Protein AF-L8LLX3-F1 (afdb_monomer)

Radius of gyration: 16.91 Å; Cα contacts (8 Å, |Δi|>4): 115; chains: 1; bounding box: 43×43×54 Å

Mean predicted aligned error: 13.04 Å

Sequence (110 aa):
MVKARKNNLIVVELTEKLWIYTEITLENHAALRSGFAGYPANPRWNVTKYLAWKQGYQWREELSQGKLVVSQSNSQLIGATEIKVTSTAKFTFPQWRKKATVTQEILLSS

Nearest PDB structures (foldseek):
  8t1x-assembly1_X  TM=2.841E-01  e=7.065E+00  Escherichia phage T4
  6zkl-assembly1_J  TM=3.036E-01  e=6.233E+00  Ovis aries

Foldseek 3Di:
DPPPDPQPFDWADLDPLAIETDPQDPVLNVLLSCLLVPHDHDPPDDPSNSVSSVNSVVLNVCVVVQQWDQDPVRNYIHGNVVPPDDDDDPDDDPPPDDDPDPDDDDDDDD

Structure (mmCIF, N/CA/C/O backbone):
data_AF-L8LLX3-F1
#
_entry.id   AF-L8LLX3-F1
#
loop_
_atom_site.group_PDB
_atom_site.id
_atom_site.type_symbol
_atom_site.label_atom_id
_atom_site.label_alt_id
_atom_site.label_comp_id
_atom_site.label_asym_id
_atom_site.label_entity_id
_atom_site.label_seq_id
_atom_site.pdbx_PDB_ins_code
_atom_site.Cartn_x
_atom_site.Cartn_y
_atom_site.Cartn_z
_atom_site.occupancy
_atom_site.B_iso_or_equiv
_atom_site.auth_seq_id
_atom_site.auth_comp_id
_atom_site.auth_asym_id
_atom_site.auth_atom_id
_atom_site.pdbx_PDB_model_num
ATOM 1 N N . MET A 1 1 ? 26.434 18.455 14.111 1.00 36.50 1 MET A N 1
ATOM 2 C CA . MET A 1 1 ? 25.318 19.066 13.353 1.00 36.50 1 MET A CA 1
ATOM 3 C C . MET A 1 1 ? 24.640 17.978 12.530 1.00 36.50 1 MET A C 1
ATOM 5 O O . MET A 1 1 ? 25.182 17.572 11.510 1.00 36.50 1 MET A O 1
ATOM 9 N N . VAL A 1 2 ? 23.510 17.435 12.991 1.00 39.44 2 VAL A N 1
ATOM 10 C CA . VAL A 1 2 ? 22.724 16.472 12.203 1.00 39.44 2 VAL A CA 1
ATOM 11 C C . VAL A 1 2 ? 21.848 17.283 11.253 1.00 39.44 2 VAL A C 1
ATOM 13 O O . VAL A 1 2 ? 20.958 18.011 11.684 1.00 39.44 2 VAL A O 1
ATOM 16 N N . LYS A 1 3 ? 22.158 17.228 9.956 1.00 36.03 3 LYS A N 1
ATOM 17 C CA . LYS A 1 3 ? 21.397 17.896 8.897 1.00 36.03 3 LYS A CA 1
ATOM 18 C C . LYS A 1 3 ? 20.066 17.156 8.752 1.00 36.03 3 LYS A C 1
ATOM 20 O O . LYS A 1 3 ? 20.038 16.069 8.181 1.00 36.03 3 LYS A O 1
ATOM 25 N N . ALA A 1 4 ? 18.988 17.710 9.307 1.00 40.81 4 ALA A N 1
ATOM 26 C CA . ALA A 1 4 ? 17.642 17.188 9.099 1.00 40.81 4 ALA A CA 1
ATOM 27 C C . ALA A 1 4 ? 17.380 17.122 7.586 1.00 40.81 4 ALA A C 1
ATOM 29 O O . ALA A 1 4 ? 17.417 18.145 6.896 1.00 40.81 4 ALA A O 1
ATOM 30 N N . ARG A 1 5 ? 17.200 15.911 7.043 1.00 45.47 5 ARG A N 1
ATOM 31 C CA . ARG A 1 5 ? 16.751 15.754 5.660 1.00 45.47 5 ARG A CA 1
ATOM 32 C C . ARG A 1 5 ? 15.359 16.372 5.595 1.00 45.47 5 ARG A C 1
ATOM 34 O O . ARG A 1 5 ? 14.518 16.111 6.450 1.00 45.47 5 ARG A O 1
ATOM 41 N N . LYS A 1 6 ? 15.147 17.263 4.628 1.00 43.50 6 LYS A N 1
ATOM 42 C CA . LYS A 1 6 ? 13.824 17.809 4.327 1.00 43.50 6 LYS A CA 1
ATOM 43 C C . LYS A 1 6 ? 12.998 16.623 3.834 1.00 43.50 6 LYS A C 1
ATOM 45 O O . LYS A 1 6 ? 13.139 16.211 2.687 1.00 43.50 6 LYS A O 1
ATOM 50 N N . ASN A 1 7 ? 12.246 16.005 4.735 1.00 56.19 7 ASN A N 1
ATOM 51 C CA . ASN A 1 7 ? 11.391 14.877 4.408 1.00 56.19 7 ASN A CA 1
ATOM 52 C C . ASN A 1 7 ? 10.251 15.421 3.537 1.00 56.19 7 ASN A C 1
ATOM 54 O O . ASN A 1 7 ? 9.277 15.963 4.057 1.00 56.19 7 ASN A O 1
ATOM 58 N N . ASN A 1 8 ? 10.395 15.332 2.210 1.00 63.34 8 ASN A N 1
ATOM 59 C CA . ASN A 1 8 ? 9.337 15.636 1.241 1.00 63.34 8 ASN A CA 1
ATOM 60 C C . ASN A 1 8 ? 8.300 14.506 1.265 1.00 63.34 8 ASN A C 1
ATOM 62 O O . ASN A 1 8 ? 8.113 13.777 0.294 1.00 63.34 8 ASN A O 1
ATOM 66 N N . LEU A 1 9 ? 7.668 14.331 2.419 1.00 70.12 9 LEU A N 1
ATOM 67 C CA . LEU A 1 9 ? 6.602 13.371 2.603 1.00 70.12 9 LEU A CA 1
ATOM 68 C C . LEU A 1 9 ? 5.359 13.907 1.904 1.00 70.12 9 LEU A C 1
ATOM 70 O O . LEU A 1 9 ? 4.829 14.958 2.263 1.00 70.12 9 LEU A O 1
ATOM 74 N N . ILE A 1 10 ? 4.909 13.178 0.893 1.00 77.00 10 ILE A N 1
ATOM 75 C CA . ILE A 1 10 ? 3.686 13.465 0.158 1.00 77.00 10 ILE A CA 1
ATOM 76 C C . ILE A 1 10 ? 2.544 12.733 0.861 1.00 77.00 10 ILE A C 1
ATOM 78 O O . ILE A 1 10 ? 2.673 11.556 1.211 1.00 77.00 10 ILE A O 1
ATOM 82 N N . VAL A 1 11 ? 1.431 13.436 1.076 1.00 79.56 11 VAL A N 1
ATOM 83 C CA . VAL A 1 11 ? 0.203 12.841 1.610 1.00 79.56 11 VAL A CA 1
ATOM 84 C C . VAL A 1 11 ? -0.505 12.079 0.496 1.00 79.56 11 VAL A C 1
ATOM 86 O O . VAL A 1 11 ? -0.782 12.645 -0.561 1.00 79.56 11 VAL A O 1
ATOM 89 N N . VAL A 1 12 ? -0.817 10.808 0.738 1.00 82.56 12 VAL A N 1
ATOM 90 C CA . VAL A 1 12 ? -1.565 9.957 -0.194 1.00 82.56 12 VAL A CA 1
ATOM 91 C C . VAL A 1 12 ? -2.768 9.379 0.507 1.00 82.56 12 VAL A C 1
ATOM 93 O O . VAL A 1 12 ? -2.638 8.709 1.527 1.00 82.56 12 VAL A O 1
ATOM 96 N N . GLU A 1 13 ? -3.935 9.599 -0.076 1.00 85.12 13 GLU A N 1
ATOM 97 C CA . GLU A 1 13 ? -5.158 8.922 0.322 1.00 85.12 13 GLU A CA 1
ATOM 98 C C . GLU A 1 13 ? -5.145 7.495 -0.246 1.00 85.12 13 GLU A C 1
ATOM 100 O O . GLU A 1 13 ? -5.186 7.299 -1.463 1.00 85.12 13 GLU A O 1
ATOM 105 N N . LEU A 1 14 ? -5.034 6.486 0.622 1.00 82.12 14 LEU A N 1
ATOM 106 C CA . LEU A 1 14 ? -5.095 5.073 0.234 1.00 82.12 14 LEU A CA 1
ATOM 107 C C . LEU A 1 14 ? -6.542 4.600 0.045 1.00 82.12 14 LEU A C 1
ATOM 109 O O . LEU A 1 14 ? -6.816 3.807 -0.854 1.00 82.12 14 LEU A O 1
ATOM 113 N N . THR A 1 15 ? -7.448 5.084 0.898 1.00 76.62 15 THR A N 1
ATOM 114 C CA . THR A 1 15 ? -8.905 4.853 0.869 1.00 76.62 15 THR A CA 1
ATOM 115 C C . THR A 1 15 ? -9.607 6.071 1.473 1.00 76.62 15 THR A C 1
ATOM 117 O O . THR A 1 15 ? -8.936 6.856 2.136 1.00 76.62 15 THR A O 1
ATOM 120 N N . GLU A 1 16 ? -10.937 6.170 1.346 1.00 70.50 16 GLU A N 1
ATOM 121 C CA . GLU A 1 16 ? -11.779 7.311 1.788 1.00 70.50 16 GLU A CA 1
ATOM 122 C C . GLU A 1 16 ? -11.560 7.800 3.237 1.00 70.50 16 GLU A C 1
ATOM 124 O O . GLU A 1 16 ? -12.058 8.850 3.634 1.00 70.50 16 GLU A O 1
ATOM 129 N N . LYS A 1 17 ? -10.866 7.021 4.075 1.00 76.25 17 LYS A N 1
ATOM 130 C CA . LYS A 1 17 ? -10.598 7.336 5.485 1.00 76.25 17 LYS A CA 1
ATOM 131 C C . LYS A 1 17 ? -9.173 6.994 5.917 1.00 76.25 17 LYS A C 1
ATOM 133 O O . LYS A 1 17 ? -8.938 6.764 7.099 1.00 76.25 17 LYS A O 1
ATOM 138 N N . LEU A 1 18 ? -8.232 6.881 4.980 1.00 80.00 18 LEU A N 1
ATOM 139 C CA . LEU A 1 18 ? -6.868 6.460 5.288 1.00 80.00 18 LEU A CA 1
ATOM 140 C C . LEU A 1 18 ? -5.855 7.227 4.458 1.00 80.00 18 LEU A C 1
ATOM 142 O O . LEU A 1 18 ? -5.836 7.128 3.231 1.00 80.00 18 LEU A O 1
ATOM 146 N N . TRP A 1 19 ? -4.960 7.903 5.161 1.00 83.31 19 TRP A N 1
ATOM 147 C CA . TRP A 1 19 ? -3.932 8.752 4.591 1.00 83.31 19 TRP A CA 1
ATOM 148 C C . TRP A 1 19 ? -2.570 8.264 5.059 1.00 83.31 19 TRP A C 1
ATOM 150 O O . TRP A 1 19 ? -2.409 7.789 6.184 1.00 83.31 19 TRP A O 1
ATOM 160 N N . ILE A 1 20 ? -1.571 8.390 4.201 1.00 83.44 20 ILE A N 1
ATOM 161 C CA . ILE A 1 20 ? -0.189 8.070 4.538 1.00 83.44 20 ILE A CA 1
ATOM 162 C C . ILE A 1 20 ? 0.730 9.201 4.118 1.00 83.44 20 ILE A C 1
ATOM 164 O O . ILE A 1 20 ? 0.483 9.886 3.127 1.00 83.44 20 ILE A O 1
ATOM 168 N N . TYR A 1 21 ? 1.823 9.339 4.851 1.00 82.50 21 TYR A N 1
ATOM 169 C CA . TYR A 1 21 ? 2.973 10.114 4.428 1.00 82.50 21 TYR A CA 1
ATOM 170 C C . TYR A 1 21 ? 3.962 9.173 3.757 1.00 82.50 21 TYR A C 1
ATOM 172 O O . TYR A 1 21 ? 4.389 8.184 4.351 1.00 82.50 21 TYR A O 1
ATOM 180 N N . THR A 1 22 ? 4.316 9.456 2.511 1.00 83.88 22 THR A N 1
ATOM 181 C CA . THR A 1 22 ? 5.253 8.621 1.763 1.00 83.88 22 THR A CA 1
ATOM 182 C C . THR A 1 22 ? 6.166 9.462 0.888 1.00 83.88 22 THR A C 1
ATOM 184 O O . THR A 1 22 ? 5.797 10.533 0.416 1.00 83.88 22 THR A O 1
ATOM 187 N N . GLU A 1 23 ? 7.371 8.957 0.657 1.00 86.94 23 GLU A N 1
ATOM 188 C CA . GLU A 1 23 ? 8.317 9.516 -0.313 1.00 86.94 23 GLU A CA 1
ATOM 189 C C . GLU A 1 23 ? 8.012 9.042 -1.747 1.00 86.94 23 GLU A C 1
ATOM 191 O O . GLU A 1 23 ? 8.659 9.468 -2.702 1.00 86.94 23 GLU A O 1
ATOM 196 N N . ILE A 1 24 ? 7.017 8.160 -1.920 1.00 87.31 24 ILE A N 1
ATOM 197 C CA . ILE A 1 24 ? 6.584 7.687 -3.235 1.00 87.31 24 ILE A CA 1
ATOM 198 C C . ILE A 1 24 ? 5.999 8.861 -4.026 1.00 87.31 24 ILE A C 1
ATOM 200 O O . ILE A 1 24 ? 5.061 9.536 -3.596 1.00 87.31 24 ILE A O 1
ATOM 204 N N . THR A 1 25 ? 6.537 9.065 -5.225 1.00 89.31 25 THR A N 1
ATOM 205 C CA . THR A 1 25 ? 6.122 10.124 -6.148 1.00 89.31 25 THR A CA 1
ATOM 206 C C . THR A 1 25 ? 4.674 9.948 -6.622 1.00 89.31 25 THR A C 1
ATOM 208 O O . THR A 1 25 ? 4.177 8.827 -6.760 1.00 89.31 25 THR A O 1
ATOM 211 N N . LEU A 1 26 ? 4.002 11.068 -6.919 1.00 88.88 26 LEU A N 1
ATOM 212 C CA . LEU A 1 26 ? 2.582 11.128 -7.314 1.00 88.88 26 LEU A CA 1
ATOM 213 C C . LEU A 1 26 ? 2.222 10.189 -8.474 1.00 88.88 26 LEU A C 1
ATOM 215 O O . LEU A 1 26 ? 1.205 9.499 -8.450 1.00 88.88 26 LEU A O 1
ATOM 219 N N . GLU A 1 27 ? 3.104 10.097 -9.463 1.00 91.38 27 GLU A N 1
ATOM 220 C CA . GLU A 1 27 ? 2.997 9.193 -10.613 1.00 91.38 27 GLU A CA 1
ATOM 221 C C . GLU A 1 27 ? 2.820 7.712 -10.226 1.00 91.38 27 GLU A C 1
ATOM 223 O O . GLU A 1 27 ? 2.250 6.930 -10.992 1.00 91.38 27 GLU A O 1
ATOM 228 N N . ASN A 1 28 ? 3.283 7.307 -9.042 1.00 93.62 28 ASN A N 1
ATOM 229 C CA . ASN A 1 28 ? 3.266 5.926 -8.568 1.00 93.62 28 ASN A CA 1
ATOM 230 C C . ASN A 1 28 ? 2.148 5.654 -7.549 1.00 93.62 28 ASN A C 1
ATOM 232 O O . ASN A 1 28 ? 1.921 4.500 -7.185 1.00 93.62 28 ASN A O 1
ATOM 236 N N . HIS A 1 29 ? 1.371 6.671 -7.155 1.00 93.06 29 HIS A N 1
ATOM 237 C CA . HIS A 1 29 ? 0.271 6.519 -6.192 1.00 93.06 29 HIS A CA 1
ATOM 238 C C . HIS A 1 29 ? -0.839 5.597 -6.693 1.00 93.06 29 HIS A C 1
ATOM 240 O O . HIS A 1 29 ? -1.456 4.893 -5.903 1.00 93.06 29 HIS A O 1
ATOM 246 N N . ALA A 1 30 ? -1.096 5.550 -8.002 1.00 92.31 30 ALA A N 1
ATOM 247 C CA . ALA A 1 30 ? -2.065 4.606 -8.565 1.00 92.31 30 ALA A CA 1
ATOM 248 C C . ALA A 1 30 ? -1.639 3.141 -8.343 1.00 92.31 30 ALA A C 1
ATOM 250 O O . ALA A 1 30 ? -2.463 2.297 -7.983 1.00 92.31 30 ALA A O 1
ATOM 251 N N . ALA A 1 31 ? -0.347 2.843 -8.502 1.00 95.31 31 ALA A N 1
ATOM 252 C CA . ALA A 1 31 ? 0.196 1.513 -8.241 1.00 95.31 31 ALA A CA 1
ATOM 253 C C . ALA A 1 31 ? 0.175 1.192 -6.735 1.00 95.31 31 ALA A C 1
ATOM 255 O O . ALA A 1 31 ? -0.261 0.119 -6.332 1.00 95.31 31 ALA A O 1
ATOM 256 N N . LEU A 1 32 ? 0.527 2.169 -5.895 1.00 94.56 32 LEU A N 1
ATOM 257 C CA . LEU A 1 32 ? 0.453 2.059 -4.437 1.00 94.56 32 LEU A CA 1
ATOM 258 C C . LEU A 1 32 ? -0.963 1.726 -3.942 1.00 94.56 32 LEU A C 1
ATOM 260 O O . LEU A 1 32 ? -1.165 0.747 -3.223 1.00 94.56 32 LEU A O 1
ATOM 264 N N . ARG A 1 33 ? -1.956 2.510 -4.382 1.00 93.50 33 ARG A N 1
ATOM 265 C CA . ARG A 1 33 ? -3.374 2.322 -4.040 1.00 93.50 33 ARG A CA 1
ATOM 266 C C . ARG A 1 33 ? -3.899 0.972 -4.497 1.00 93.50 33 ARG A C 1
ATOM 268 O O . ARG A 1 33 ? -4.614 0.307 -3.755 1.00 93.50 33 ARG A O 1
ATOM 275 N N . SER A 1 34 ? -3.537 0.548 -5.705 1.00 93.56 34 SER A N 1
ATOM 276 C CA . SER A 1 34 ? -3.999 -0.738 -6.229 1.00 93.56 34 SER A CA 1
ATOM 277 C C . SER A 1 34 ? -3.406 -1.927 -5.473 1.00 93.56 34 SER A C 1
ATOM 279 O O . SER A 1 34 ? -4.131 -2.882 -5.196 1.00 93.56 34 SER A O 1
ATOM 281 N N . GLY A 1 35 ? -2.140 -1.839 -5.055 1.00 94.12 35 GLY A N 1
ATOM 282 C CA . GLY A 1 35 ? -1.529 -2.818 -4.156 1.00 94.12 35 GLY A CA 1
ATOM 283 C C . GLY A 1 35 ? -2.242 -2.884 -2.810 1.00 94.12 35 GLY A C 1
ATOM 284 O O . GLY A 1 35 ? -2.629 -3.965 -2.366 1.00 94.12 35 GLY A O 1
ATOM 285 N N . PHE A 1 36 ? -2.510 -1.724 -2.205 1.00 92.81 36 PHE A N 1
ATOM 286 C CA . PHE A 1 36 ? -3.230 -1.636 -0.933 1.00 92.81 36 PHE A CA 1
ATOM 287 C C . PHE A 1 36 ? -4.677 -2.148 -1.012 1.00 92.81 36 PHE A C 1
ATOM 289 O O . PHE A 1 36 ? -5.168 -2.778 -0.078 1.00 92.81 36 PHE A O 1
ATOM 296 N N . ALA A 1 37 ? -5.356 -1.949 -2.143 1.00 90.88 37 ALA A N 1
ATOM 297 C CA . ALA A 1 37 ? -6.688 -2.500 -2.388 1.00 90.88 37 ALA A CA 1
ATOM 298 C C . ALA A 1 37 ? -6.678 -4.021 -2.651 1.00 90.88 37 ALA A C 1
ATOM 300 O O . ALA A 1 37 ? -7.716 -4.671 -2.533 1.00 90.88 37 ALA A O 1
ATOM 301 N N . GLY A 1 38 ? -5.515 -4.611 -2.954 1.00 91.88 38 GLY A N 1
ATOM 302 C CA . GLY A 1 38 ? -5.362 -6.040 -3.231 1.00 91.88 38 GLY A CA 1
ATOM 303 C C . GLY A 1 38 ? -5.590 -6.433 -4.693 1.00 91.88 38 GLY A C 1
ATOM 304 O O . GLY A 1 38 ? -5.866 -7.601 -4.963 1.00 91.88 38 GLY A O 1
ATOM 305 N N . TYR A 1 39 ? -5.484 -5.491 -5.635 1.00 94.12 39 TYR A N 1
AT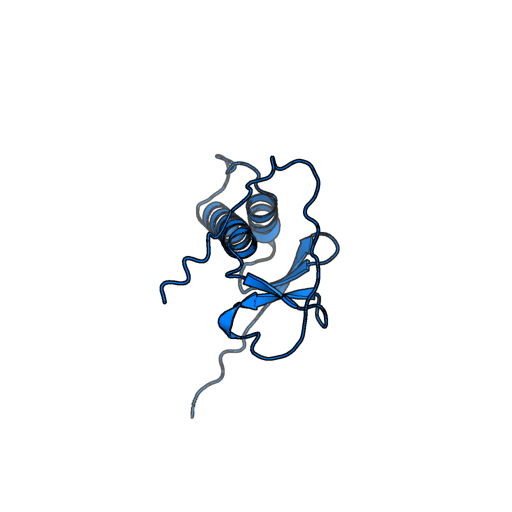OM 306 C CA . TYR A 1 39 ? -5.498 -5.810 -7.064 1.00 94.12 39 TYR A CA 1
ATOM 307 C C . TYR A 1 39 ? -4.215 -6.546 -7.480 1.00 94.12 39 TYR A C 1
ATOM 309 O O . TYR A 1 39 ? -3.155 -6.308 -6.890 1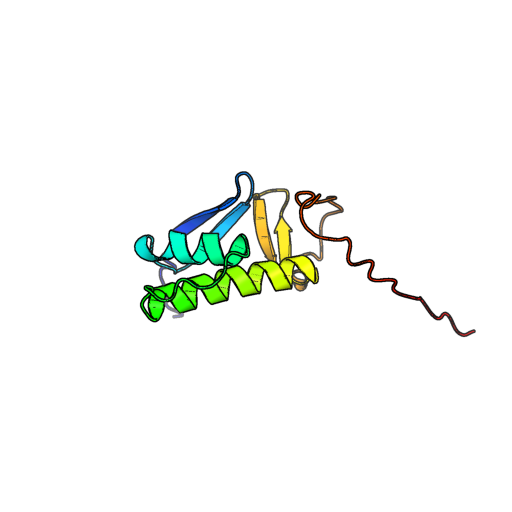.00 94.12 39 TYR A O 1
ATOM 317 N N . PRO A 1 40 ? -4.271 -7.405 -8.516 1.00 94.31 40 PRO A N 1
ATOM 318 C CA . PRO A 1 40 ? -3.075 -8.042 -9.054 1.00 94.31 40 PRO A CA 1
ATOM 319 C C . PRO A 1 40 ? -2.094 -7.004 -9.616 1.00 94.31 40 PRO A C 1
ATOM 321 O O . PRO A 1 40 ? -2.493 -5.922 -10.056 1.00 94.31 40 PRO A O 1
ATOM 324 N N . ALA A 1 41 ? -0.806 -7.349 -9.631 1.00 93.12 41 ALA A N 1
ATOM 325 C CA . ALA A 1 41 ? 0.215 -6.516 -10.254 1.00 93.12 41 ALA A CA 1
ATOM 326 C C . ALA A 1 41 ? -0.083 -6.333 -11.750 1.00 93.12 41 ALA A C 1
ATOM 328 O O . ALA A 1 41 ? -0.344 -7.301 -12.466 1.00 93.12 41 ALA A O 1
ATOM 329 N N . ASN A 1 42 ? -0.026 -5.094 -12.240 1.00 93.12 42 ASN A N 1
ATOM 330 C CA . ASN A 1 42 ? -0.215 -4.826 -13.661 1.00 93.12 42 ASN A CA 1
ATOM 331 C C . ASN A 1 42 ? 1.090 -5.131 -14.422 1.00 93.12 42 ASN A C 1
ATOM 333 O O . ASN A 1 42 ? 2.096 -4.467 -14.164 1.00 93.12 42 ASN A O 1
ATOM 337 N N . PRO A 1 43 ? 1.094 -6.059 -15.396 1.00 92.88 43 PRO A N 1
ATOM 338 C CA . PRO A 1 43 ? 2.304 -6.429 -16.134 1.00 92.88 43 PRO A CA 1
ATOM 339 C C . PRO A 1 43 ? 2.867 -5.290 -16.998 1.00 92.88 43 PRO A C 1
ATOM 341 O O . PRO A 1 43 ? 4.010 -5.359 -17.432 1.00 92.88 43 PRO A O 1
ATOM 344 N N . ARG A 1 44 ? 2.086 -4.229 -17.250 1.00 94.19 44 ARG A N 1
ATOM 345 C CA . ARG A 1 44 ? 2.534 -3.041 -17.997 1.00 94.19 44 ARG A CA 1
ATOM 346 C C . ARG A 1 44 ? 3.290 -2.031 -17.134 1.00 94.19 44 ARG A C 1
ATOM 348 O O . ARG A 1 44 ? 3.733 -1.003 -17.643 1.00 94.19 44 ARG A O 1
ATOM 355 N N . TRP A 1 45 ? 3.375 -2.250 -15.826 1.00 92.12 45 TRP A N 1
ATOM 356 C CA . TRP A 1 45 ? 4.087 -1.340 -14.941 1.00 92.12 45 TRP A CA 1
ATOM 357 C C . TRP A 1 45 ? 5.596 -1.494 -15.061 1.00 92.12 45 TRP A C 1
ATOM 359 O O . TRP A 1 45 ? 6.132 -2.594 -15.144 1.00 92.12 45 TRP A O 1
ATOM 369 N N . ASN A 1 46 ? 6.282 -0.354 -15.006 1.00 95.31 46 ASN A N 1
ATOM 370 C CA . ASN A 1 46 ? 7.723 -0.329 -14.814 1.00 95.31 46 ASN A CA 1
ATOM 371 C C . ASN A 1 46 ? 8.091 -0.763 -13.382 1.00 95.31 46 ASN A C 1
ATOM 373 O O . ASN A 1 46 ? 7.233 -0.888 -12.502 1.00 95.31 46 ASN A O 1
ATOM 377 N N . VAL A 1 47 ? 9.389 -0.954 -13.143 1.00 96.06 47 VAL A N 1
ATOM 378 C CA . VAL A 1 47 ? 9.916 -1.417 -11.850 1.00 96.06 47 VAL A CA 1
ATOM 379 C C . VAL A 1 47 ? 9.474 -0.506 -10.701 1.00 96.06 47 VAL A C 1
ATOM 381 O O . VAL A 1 47 ? 9.018 -1.001 -9.675 1.00 96.06 47 VAL A O 1
ATOM 384 N N . THR A 1 48 ? 9.520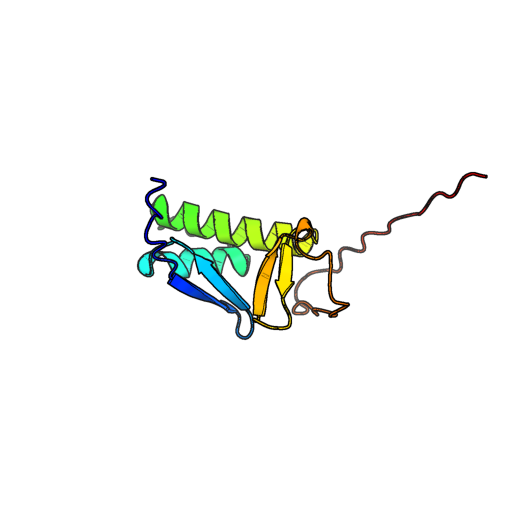 0.816 -10.875 1.00 95.19 48 THR A N 1
ATOM 385 C CA . THR A 1 48 ? 9.137 1.779 -9.830 1.00 95.19 48 THR A CA 1
ATOM 386 C C . THR A 1 48 ? 7.665 1.652 -9.432 1.00 95.19 48 THR A C 1
ATOM 388 O O . THR A 1 48 ? 7.340 1.624 -8.245 1.00 95.19 48 THR A O 1
ATOM 391 N N . LYS A 1 49 ? 6.762 1.503 -10.409 1.00 95.44 49 LYS A N 1
ATOM 392 C CA . LYS A 1 49 ? 5.336 1.260 -10.155 1.00 95.44 49 LYS A CA 1
ATOM 393 C C . LYS A 1 49 ? 5.108 -0.094 -9.493 1.00 95.44 49 LYS A C 1
ATOM 395 O O . LYS A 1 49 ? 4.320 -0.176 -8.558 1.00 95.44 49 LYS A O 1
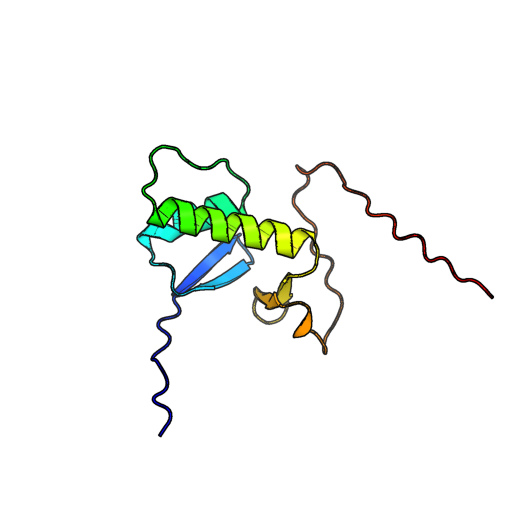ATOM 400 N N . TYR A 1 50 ? 5.816 -1.136 -9.923 1.00 96.69 50 TYR A N 1
ATOM 401 C CA . TYR A 1 50 ? 5.725 -2.448 -9.285 1.00 96.69 50 TYR A CA 1
ATOM 402 C C . TYR A 1 50 ? 6.177 -2.413 -7.817 1.00 96.69 50 TYR A C 1
ATOM 404 O O . TYR A 1 50 ? 5.508 -2.983 -6.958 1.00 96.69 50 TYR A O 1
ATOM 412 N N . LEU A 1 51 ? 7.260 -1.696 -7.501 1.00 96.25 51 LEU A N 1
ATOM 413 C CA . LEU A 1 51 ? 7.716 -1.505 -6.121 1.00 96.25 51 LEU A CA 1
ATOM 414 C C . LEU A 1 51 ? 6.688 -0.740 -5.280 1.00 96.25 51 LEU A C 1
ATOM 416 O O . LEU A 1 51 ? 6.399 -1.153 -4.159 1.00 96.25 51 LEU A O 1
ATOM 420 N N . ALA A 1 52 ? 6.081 0.314 -5.831 1.00 95.25 52 ALA A N 1
ATOM 421 C CA . ALA A 1 52 ? 4.998 1.027 -5.156 1.00 95.25 52 ALA A CA 1
ATOM 422 C C . ALA A 1 52 ? 3.787 0.111 -4.902 1.00 95.25 52 ALA A C 1
ATOM 424 O O . ALA A 1 52 ? 3.256 0.085 -3.795 1.00 95.25 52 ALA A O 1
ATOM 425 N N . TRP A 1 53 ? 3.385 -0.701 -5.883 1.00 96.69 53 TRP A N 1
ATOM 426 C CA . TRP A 1 53 ? 2.339 -1.710 -5.693 1.00 96.69 53 TRP A CA 1
ATOM 427 C C . TRP A 1 53 ? 2.692 -2.715 -4.596 1.00 96.69 53 TRP A C 1
ATOM 429 O O . TRP A 1 53 ? 1.879 -2.958 -3.705 1.00 96.69 53 TRP A O 1
ATOM 439 N N . LYS A 1 54 ? 3.918 -3.247 -4.607 1.00 96.44 54 LYS A N 1
ATOM 440 C CA . LYS A 1 54 ? 4.390 -4.203 -3.602 1.00 96.44 54 LYS A CA 1
ATOM 441 C C . LYS A 1 54 ? 4.349 -3.601 -2.197 1.00 96.44 54 LYS A C 1
ATOM 443 O O . LYS A 1 54 ? 3.924 -4.279 -1.268 1.00 96.44 54 LYS A O 1
ATOM 448 N N . GLN A 1 55 ? 4.723 -2.330 -2.052 1.00 94.50 55 GLN A N 1
ATOM 449 C CA . GLN A 1 55 ? 4.642 -1.614 -0.780 1.00 94.50 55 GLN A CA 1
ATOM 450 C C . GLN A 1 55 ? 3.198 -1.501 -0.274 1.00 94.50 55 GLN A C 1
ATOM 452 O O . GLN A 1 55 ? 2.924 -1.788 0.889 1.00 94.50 55 GLN A O 1
ATOM 457 N N . GLY A 1 56 ? 2.262 -1.132 -1.154 1.00 93.12 56 GLY A N 1
ATOM 458 C CA . GLY A 1 56 ? 0.841 -1.066 -0.814 1.00 93.12 56 GLY A CA 1
ATOM 459 C C . GLY A 1 56 ? 0.282 -2.430 -0.412 1.00 93.12 56 GLY A C 1
ATOM 460 O O . GLY A 1 56 ? -0.434 -2.542 0.583 1.00 93.12 56 GLY A O 1
ATOM 461 N N . TYR A 1 57 ? 0.658 -3.479 -1.147 1.00 94.38 57 TYR A N 1
ATOM 462 C CA . TYR A 1 57 ? 0.283 -4.857 -0.841 1.00 94.38 57 TYR A CA 1
ATOM 463 C C . TYR A 1 57 ? 0.828 -5.301 0.526 1.00 94.38 57 TYR A C 1
ATOM 465 O O . TYR A 1 57 ? 0.079 -5.839 1.341 1.00 94.38 57 TYR A O 1
ATOM 473 N N . GLN A 1 58 ? 2.093 -4.997 0.824 1.00 93.69 58 GLN A N 1
ATOM 474 C CA . GLN A 1 58 ? 2.704 -5.291 2.119 1.00 93.69 58 GLN A CA 1
ATOM 475 C C . GLN A 1 58 ? 1.981 -4.578 3.269 1.00 93.69 58 GLN A C 1
ATOM 477 O O . GLN A 1 58 ? 1.660 -5.215 4.268 1.00 93.69 58 GLN A O 1
ATOM 482 N N . TRP A 1 59 ? 1.644 -3.292 3.129 1.00 91.06 59 TRP A N 1
ATOM 483 C CA . TRP A 1 59 ? 0.882 -2.581 4.164 1.00 91.06 59 TRP A CA 1
ATOM 484 C C . TRP A 1 59 ? -0.491 -3.190 4.410 1.00 91.06 59 TRP A C 1
ATOM 486 O O . TRP A 1 59 ? -0.936 -3.262 5.552 1.00 91.06 59 TRP A O 1
ATOM 496 N N . ARG A 1 60 ? -1.165 -3.664 3.360 1.00 89.19 60 ARG A N 1
ATOM 497 C CA . ARG A 1 60 ? -2.431 -4.387 3.502 1.00 89.19 60 ARG A CA 1
ATOM 498 C C . ARG A 1 60 ? -2.244 -5.672 4.311 1.00 89.19 60 ARG A C 1
ATOM 500 O O . ARG A 1 60 ? -3.064 -5.968 5.180 1.00 89.19 60 ARG A O 1
ATOM 507 N N . GLU A 1 61 ? -1.192 -6.438 4.030 1.00 90.62 61 GLU A N 1
ATOM 508 C CA . GLU A 1 61 ? -0.884 -7.660 4.777 1.00 90.62 61 GLU A CA 1
ATOM 509 C C . GLU A 1 61 ? -0.553 -7.358 6.237 1.00 90.62 61 GLU A C 1
ATOM 511 O O . GLU A 1 61 ? -1.148 -7.961 7.129 1.00 90.62 61 GLU A O 1
ATOM 516 N N . GLU A 1 62 ? 0.313 -6.381 6.493 1.00 87.00 62 GLU A N 1
ATOM 517 C CA . GLU A 1 62 ? 0.708 -5.967 7.839 1.00 87.00 62 GLU A CA 1
ATOM 518 C C . GLU A 1 62 ? -0.472 -5.413 8.646 1.00 87.00 62 GLU A C 1
ATOM 520 O O . GLU A 1 62 ? -0.619 -5.747 9.822 1.00 87.00 62 GLU A O 1
ATOM 525 N N . LEU A 1 63 ? -1.372 -4.656 8.015 1.00 86.00 63 LEU A N 1
ATOM 526 C CA . LEU A 1 63 ? -2.609 -4.187 8.640 1.00 86.00 63 LEU A CA 1
ATOM 527 C C . LEU A 1 63 ? -3.548 -5.363 8.948 1.00 86.00 63 LEU A C 1
ATOM 529 O O . LEU A 1 63 ? -4.155 -5.416 10.014 1.00 86.00 63 LEU A O 1
ATOM 533 N N . SER A 1 64 ? -3.615 -6.366 8.068 1.00 84.75 64 SER A N 1
ATOM 534 C CA . SER A 1 64 ? -4.399 -7.583 8.322 1.00 84.75 64 SER A CA 1
ATOM 535 C C . SER A 1 64 ? -3.817 -8.482 9.419 1.00 84.75 64 SER A C 1
ATOM 537 O O . SER A 1 64 ? -4.560 -9.232 10.046 1.00 84.75 64 SER A O 1
ATOM 539 N N . GLN A 1 65 ? -2.504 -8.403 9.649 1.00 85.44 65 GLN A N 1
ATOM 540 C CA . GLN A 1 65 ? -1.788 -9.101 10.719 1.00 85.44 65 GLN A CA 1
ATOM 541 C C . GLN A 1 65 ? -1.782 -8.309 12.037 1.00 85.44 65 GLN A C 1
ATOM 543 O O . GLN A 1 65 ? -1.228 -8.788 13.023 1.00 85.44 65 GLN A O 1
ATOM 548 N N . GLY A 1 66 ? -2.349 -7.097 12.062 1.00 81.31 66 GLY A N 1
ATOM 549 C CA . GLY A 1 66 ? -2.320 -6.209 13.226 1.00 81.31 66 GLY A CA 1
ATOM 550 C C . GLY A 1 66 ? -0.940 -5.615 13.532 1.00 81.31 66 GLY A C 1
ATOM 551 O O . GLY A 1 66 ? -0.743 -5.078 14.616 1.00 81.31 66 GLY A O 1
ATOM 552 N N . LYS A 1 67 ? 0.018 -5.701 12.598 1.00 83.75 67 LYS A N 1
ATOM 553 C CA . LYS A 1 67 ? 1.342 -5.060 12.703 1.00 83.75 67 LYS A CA 1
ATOM 554 C C . LYS A 1 67 ? 1.279 -3.565 12.413 1.00 83.75 67 LYS A C 1
ATOM 556 O O . LYS A 1 67 ? 2.090 -2.807 12.936 1.00 83.75 67 LYS A O 1
ATOM 561 N N . LEU A 1 68 ? 0.318 -3.158 11.591 1.00 82.31 68 LEU A N 1
ATOM 562 C CA . LEU A 1 68 ? -0.026 -1.765 11.344 1.00 82.31 68 LEU A CA 1
ATOM 563 C C . LEU A 1 68 ? -1.455 -1.510 11.815 1.00 82.31 68 LEU A C 1
ATOM 565 O O . LEU A 1 68 ? -2.323 -2.373 11.671 1.00 82.31 68 LEU A O 1
ATOM 569 N N . VAL A 1 69 ? -1.713 -0.312 12.329 1.00 79.44 69 VAL A N 1
ATOM 570 C CA . VAL A 1 69 ? -3.068 0.146 12.649 1.00 79.44 69 VAL A CA 1
ATOM 571 C C . VAL A 1 69 ? -3.339 1.506 12.035 1.00 79.44 69 VAL A C 1
ATOM 573 O O . VAL A 1 69 ? -2.422 2.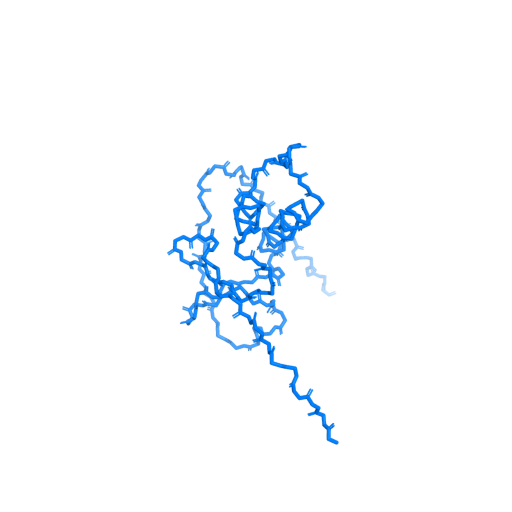249 11.690 1.00 79.44 69 VAL A O 1
ATOM 576 N N . VAL A 1 70 ? -4.619 1.853 11.957 1.00 79.12 70 VAL A N 1
ATOM 577 C CA . VAL A 1 70 ? -5.050 3.203 11.610 1.00 79.12 70 VAL A CA 1
ATOM 578 C C . VAL A 1 70 ? -5.236 4.004 12.896 1.00 79.12 70 VAL A C 1
ATOM 580 O O . VAL A 1 70 ? -6.079 3.664 13.725 1.00 79.12 70 VAL A O 1
ATOM 583 N N . SER A 1 71 ? -4.460 5.072 13.063 1.00 75.62 71 SER A N 1
ATOM 584 C CA . SER A 1 71 ? -4.654 6.055 14.128 1.00 75.62 71 SER A CA 1
ATOM 585 C C . SER A 1 71 ? -6.019 6.720 13.969 1.00 75.62 71 SER A C 1
ATOM 587 O O . SER A 1 71 ? -6.293 7.314 12.927 1.00 75.62 71 SER A O 1
ATOM 589 N N . GLN A 1 72 ? -6.870 6.664 14.996 1.00 68.88 72 GLN A N 1
ATOM 590 C CA . GLN A 1 72 ? -8.182 7.323 14.960 1.00 68.88 72 GLN A CA 1
ATOM 591 C C . GLN A 1 72 ? -8.074 8.848 14.884 1.00 68.88 72 GLN A C 1
ATOM 593 O O . GLN A 1 72 ? -8.919 9.485 14.264 1.00 68.88 72 GLN A O 1
ATOM 598 N N . SER A 1 73 ? -7.044 9.433 15.499 1.00 70.94 73 SER A N 1
ATOM 599 C CA . SER A 1 73 ? -6.895 10.888 15.591 1.00 70.94 73 SER A CA 1
ATOM 600 C C . SER A 1 73 ? -6.562 11.517 14.244 1.00 70.94 73 SER A C 1
ATOM 602 O O . SER A 1 73 ? -7.096 12.567 13.908 1.00 70.94 73 SER A O 1
ATOM 604 N N . ASN A 1 74 ? -5.707 10.853 13.460 1.00 67.38 74 ASN A N 1
ATOM 605 C CA . ASN A 1 74 ? -5.157 11.428 12.233 1.00 67.38 74 ASN A CA 1
ATOM 606 C C . ASN A 1 74 ? -5.446 10.589 10.981 1.00 67.38 74 ASN A C 1
ATOM 608 O O . ASN A 1 74 ? -4.977 10.937 9.901 1.00 67.38 74 ASN A O 1
ATOM 612 N N . SER A 1 75 ? -6.193 9.484 11.111 1.00 73.38 75 SER A N 1
ATOM 613 C CA . SER A 1 75 ? -6.485 8.541 10.019 1.00 73.38 75 SER A CA 1
ATOM 614 C C . SER A 1 75 ? -5.221 8.070 9.284 1.00 73.38 75 SER A C 1
ATOM 616 O O . SER A 1 75 ? -5.210 7.926 8.062 1.00 73.38 75 SER A O 1
ATOM 618 N N . GLN A 1 76 ? -4.140 7.863 10.043 1.00 77.56 76 GLN A N 1
ATOM 619 C CA . GLN A 1 76 ? -2.807 7.518 9.543 1.00 77.56 76 GLN A CA 1
ATOM 620 C C . GLN A 1 76 ? -2.436 6.076 9.841 1.00 77.56 76 GLN A C 1
ATOM 622 O O . GLN A 1 76 ? -2.801 5.538 10.882 1.00 77.56 76 GLN A O 1
ATOM 627 N N . LEU A 1 77 ? -1.660 5.481 8.944 1.00 75.56 77 LEU A N 1
ATOM 628 C CA . LEU A 1 77 ? -1.152 4.124 9.081 1.00 75.56 77 LEU A CA 1
ATOM 629 C C . LEU A 1 77 ? 0.126 4.140 9.937 1.00 75.56 77 LEU A C 1
ATOM 631 O O . LEU A 1 77 ? 1.146 4.670 9.506 1.00 75.56 77 LEU A O 1
ATOM 635 N N . ILE A 1 78 ? 0.048 3.609 11.158 1.00 76.69 78 ILE A N 1
ATOM 636 C CA . ILE A 1 78 ? 1.133 3.628 12.154 1.00 76.69 78 ILE A CA 1
ATOM 637 C C . ILE A 1 78 ? 1.519 2.208 12.584 1.00 76.69 78 ILE A C 1
ATOM 639 O O . ILE A 1 78 ? 0.709 1.279 12.505 1.00 76.69 78 ILE A O 1
ATOM 643 N N . GLY A 1 79 ? 2.759 2.038 13.049 1.00 71.81 79 GLY A N 1
ATOM 644 C CA . GLY A 1 79 ? 3.263 0.767 13.569 1.00 71.81 79 GLY A CA 1
ATOM 645 C C . GLY A 1 79 ? 2.582 0.364 14.874 1.00 71.81 79 GLY A C 1
ATOM 646 O O . GLY A 1 79 ? 2.415 1.185 15.771 1.00 71.81 79 GLY A O 1
ATOM 647 N N . ALA A 1 80 ? 2.231 -0.916 15.025 1.00 62.50 80 ALA A N 1
ATOM 648 C CA . ALA A 1 80 ? 1.531 -1.398 16.215 1.00 62.50 80 ALA A CA 1
ATOM 649 C C . ALA A 1 80 ? 2.332 -1.242 17.516 1.00 62.50 80 ALA A C 1
ATOM 651 O O . ALA A 1 80 ? 1.763 -1.055 18.589 1.00 62.50 80 ALA A O 1
ATOM 652 N N . THR A 1 81 ? 3.660 -1.253 17.419 1.00 59.84 81 THR A N 1
ATOM 653 C CA . THR A 1 81 ? 4.568 -1.067 18.558 1.00 59.84 81 THR A CA 1
ATOM 654 C C . THR A 1 81 ? 4.577 0.373 19.085 1.00 59.84 81 THR A C 1
ATOM 656 O O . THR A 1 81 ? 4.916 0.591 20.246 1.00 59.84 81 THR A O 1
ATOM 659 N N . GLU A 1 82 ? 4.156 1.349 18.275 1.00 54.72 82 GLU A N 1
ATOM 660 C CA . GLU A 1 82 ? 4.055 2.761 18.673 1.00 54.72 82 GLU A CA 1
ATOM 661 C C . GLU A 1 82 ? 2.743 3.061 19.426 1.00 54.72 82 GLU A C 1
ATOM 663 O O . GLU A 1 82 ? 2.622 4.091 20.089 1.00 54.72 82 GLU A O 1
ATOM 668 N N . ILE A 1 83 ? 1.777 2.133 19.416 1.00 51.97 83 ILE A N 1
ATOM 669 C CA . ILE A 1 83 ? 0.476 2.260 20.089 1.00 51.97 83 ILE A CA 1
ATOM 670 C C . ILE A 1 83 ? 0.560 1.783 21.551 1.00 51.97 83 ILE A C 1
ATOM 672 O O . ILE A 1 83 ? -0.192 0.913 21.988 1.00 51.97 83 ILE A O 1
ATOM 676 N N . LYS A 1 84 ? 1.465 2.328 22.367 1.00 45.81 84 LYS A N 1
A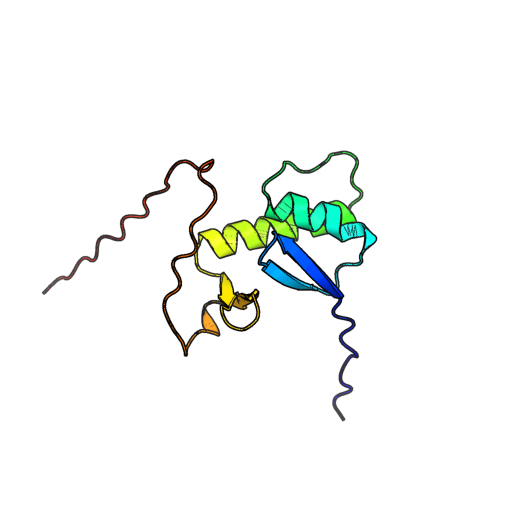TOM 677 C CA . LYS A 1 84 ? 1.361 2.102 23.825 1.00 45.81 84 LYS A CA 1
ATOM 678 C C . LYS A 1 84 ? 0.315 2.981 24.508 1.00 45.81 84 LYS A C 1
ATOM 680 O O . LYS A 1 84 ? 0.087 2.814 25.702 1.00 45.81 84 LYS A O 1
ATOM 685 N N . VAL A 1 85 ? -0.372 3.863 23.778 1.00 50.19 85 VAL A N 1
ATOM 686 C CA . VAL A 1 85 ? -1.442 4.683 24.350 1.00 50.19 85 VAL A CA 1
ATOM 687 C C . VAL A 1 85 ? -2.580 4.863 23.343 1.00 50.19 85 VAL A C 1
ATOM 689 O O . VAL A 1 85 ? -2.385 5.381 22.248 1.00 50.19 85 VAL A O 1
ATOM 692 N N . THR A 1 86 ? -3.787 4.527 23.796 1.00 42.16 86 THR A N 1
ATOM 693 C CA . THR A 1 86 ? -5.101 4.934 23.258 1.00 42.16 86 THR A CA 1
ATOM 694 C C . THR A 1 86 ? -5.780 4.018 22.225 1.00 42.16 86 THR A C 1
ATOM 696 O O . THR A 1 86 ? -5.843 4.291 21.036 1.00 42.16 86 THR A O 1
ATOM 699 N N . SER A 1 87 ? -6.388 2.966 22.784 1.00 44.50 87 SER A N 1
ATOM 700 C CA . SER A 1 87 ? -7.788 2.537 22.603 1.00 44.50 87 SER A CA 1
ATOM 701 C C . SER A 1 87 ? -8.322 2.101 21.223 1.00 44.50 87 SER A C 1
ATOM 703 O O . SER A 1 87 ? -8.580 2.890 20.326 1.00 44.50 87 SER A O 1
ATOM 705 N N . THR A 1 88 ? -8.636 0.802 21.162 1.00 47.00 88 THR A N 1
ATOM 706 C CA . THR A 1 88 ? -9.913 0.193 20.729 1.00 47.00 88 THR A CA 1
ATOM 707 C C . THR A 1 88 ? -10.741 0.913 19.651 1.00 47.00 88 THR A C 1
ATOM 709 O O . THR A 1 88 ? -11.745 1.563 19.937 1.00 47.00 88 THR A O 1
ATOM 712 N N . ALA A 1 89 ? -10.425 0.661 18.380 1.00 40.62 89 ALA A N 1
ATOM 713 C CA . ALA A 1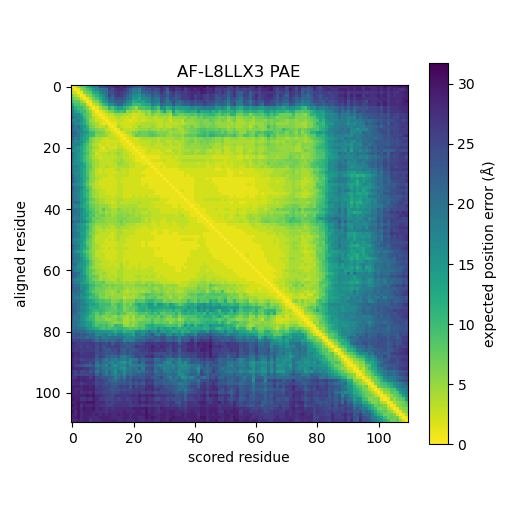 89 ? -11.323 0.952 17.263 1.00 40.62 89 ALA A CA 1
ATOM 714 C C . ALA A 1 89 ? -11.590 -0.308 16.435 1.00 40.62 89 ALA A C 1
ATOM 716 O O . ALA A 1 89 ? -10.672 -0.906 15.875 1.00 40.62 89 ALA A O 1
ATOM 717 N N . LYS A 1 90 ? -12.862 -0.707 16.327 1.00 41.94 90 LYS A N 1
ATOM 718 C CA . LYS A 1 90 ? -13.307 -1.793 15.443 1.00 41.94 90 LYS A CA 1
ATOM 719 C C . LYS A 1 90 ? -13.299 -1.302 13.992 1.00 41.94 90 LYS A C 1
ATOM 721 O O . LYS A 1 90 ? -14.311 -0.815 13.493 1.00 41.94 90 LYS A O 1
ATOM 726 N N . PHE A 1 91 ? -12.160 -1.416 13.312 1.00 48.81 91 PHE A N 1
ATOM 727 C CA . PHE A 1 91 ? -12.100 -1.227 11.864 1.00 48.81 91 PHE A CA 1
ATOM 728 C C . PHE A 1 91 ? -12.761 -2.429 11.180 1.00 48.81 91 PHE A C 1
ATOM 730 O O . PHE A 1 91 ? -12.270 -3.555 11.254 1.00 48.81 91 PHE A O 1
ATOM 737 N N . THR A 1 92 ? -13.916 -2.199 10.558 1.00 45.59 92 THR A N 1
ATOM 738 C CA . THR A 1 92 ? -14.658 -3.247 9.850 1.00 45.59 92 THR A CA 1
ATOM 739 C C . THR A 1 92 ? -14.240 -3.222 8.386 1.00 45.59 92 THR A C 1
ATOM 741 O O . THR A 1 92 ? -14.505 -2.255 7.676 1.00 45.59 92 THR A O 1
ATOM 744 N N . PHE A 1 93 ? -13.556 -4.275 7.944 1.00 50.97 93 PHE A N 1
ATOM 745 C CA . PHE A 1 93 ? -13.164 -4.438 6.546 1.00 50.97 93 PHE A CA 1
ATOM 746 C C . PHE A 1 93 ? -14.398 -4.607 5.636 1.00 50.97 93 PHE A C 1
ATOM 748 O O . PHE A 1 93 ? -15.381 -5.221 6.062 1.00 50.97 93 PHE A O 1
ATOM 755 N N . PRO A 1 94 ? -14.349 -4.146 4.370 1.00 43.78 94 PRO A N 1
ATOM 756 C CA . PRO A 1 94 ? -15.397 -4.421 3.392 1.00 43.78 94 PRO A CA 1
ATOM 757 C C . PRO A 1 94 ? -15.594 -5.931 3.185 1.00 43.78 94 PRO A C 1
ATOM 759 O O . PRO A 1 94 ? -14.640 -6.711 3.159 1.00 43.78 94 PRO A O 1
ATOM 762 N N . GLN A 1 95 ? -16.851 -6.342 3.025 1.00 45.50 95 GLN A N 1
ATOM 763 C CA . GLN A 1 95 ? -17.342 -7.716 3.205 1.00 45.50 95 GLN A CA 1
ATOM 764 C C . GLN A 1 95 ? -16.885 -8.752 2.146 1.00 45.50 95 GLN A C 1
ATOM 766 O O . GLN A 1 95 ? -17.323 -9.898 2.183 1.00 45.50 95 GLN A O 1
ATOM 771 N N . TRP A 1 96 ? -15.993 -8.398 1.214 1.00 55.00 96 TRP A N 1
ATOM 772 C CA . TRP A 1 96 ? -15.548 -9.281 0.122 1.00 55.00 96 TRP A CA 1
ATOM 773 C C . TRP A 1 96 ? -14.390 -10.228 0.491 1.00 55.00 96 TRP A C 1
ATOM 775 O O . TRP A 1 96 ? -13.969 -11.042 -0.332 1.00 55.00 96 TRP A O 1
ATOM 785 N N . ARG A 1 97 ? -13.882 -10.184 1.731 1.00 45.97 97 ARG A N 1
ATOM 786 C CA . ARG A 1 97 ? -12.882 -11.143 2.232 1.00 45.97 97 ARG A CA 1
ATOM 787 C C . ARG A 1 97 ? -13.568 -12.229 3.067 1.00 45.97 97 ARG A C 1
ATOM 789 O O . ARG A 1 97 ? -14.203 -11.930 4.076 1.00 45.97 97 ARG A O 1
ATOM 796 N N . LYS A 1 98 ? -13.409 -13.500 2.676 1.00 44.78 98 LYS A N 1
ATOM 797 C CA . LYS A 1 98 ? -13.798 -14.649 3.512 1.00 44.78 98 LYS A CA 1
ATOM 798 C C . LYS A 1 98 ? -13.120 -14.515 4.882 1.00 44.78 98 LYS A C 1
ATOM 800 O O . LYS A 1 98 ? -11.925 -14.225 4.950 1.00 44.78 98 LYS A O 1
ATOM 805 N N . LYS A 1 99 ? -13.902 -14.678 5.954 1.00 37.06 99 LYS A N 1
ATOM 806 C CA . LYS A 1 99 ? -13.459 -14.554 7.348 1.00 37.06 99 LYS A CA 1
ATOM 807 C C . LYS A 1 99 ? -12.287 -15.509 7.593 1.00 37.06 99 LYS A C 1
ATOM 809 O O . LYS A 1 99 ? -12.476 -16.719 7.578 1.00 37.06 99 LYS A O 1
ATOM 814 N N . ALA A 1 100 ? -11.092 -14.971 7.810 1.00 39.88 100 ALA A N 1
ATOM 815 C CA . ALA A 1 100 ? -10.019 -15.726 8.437 1.00 39.88 100 ALA A CA 1
ATOM 816 C C . ALA A 1 100 ? -10.208 -15.572 9.949 1.00 39.88 100 ALA A C 1
ATOM 818 O O . ALA A 1 100 ? -9.870 -14.536 10.520 1.00 39.88 100 ALA A O 1
ATOM 819 N N . THR A 1 101 ? -10.837 -16.565 10.573 1.00 33.81 101 THR A N 1
ATOM 820 C CA . THR A 1 101 ? -10.904 -16.678 12.031 1.00 33.81 101 THR A CA 1
ATOM 821 C C . THR A 1 101 ? -9.529 -17.135 12.503 1.00 33.81 101 THR A C 1
ATOM 823 O O . THR A 1 101 ? -9.173 -18.296 12.324 1.00 33.81 101 THR A O 1
ATOM 826 N N . VAL A 1 102 ? -8.731 -16.225 13.059 1.00 38.88 102 VAL A N 1
ATOM 827 C CA . VAL A 1 102 ? -7.541 -16.613 13.821 1.00 38.88 102 VAL A CA 1
ATOM 828 C C . VAL A 1 102 ? -8.013 -16.883 15.245 1.00 38.88 102 VAL A C 1
ATOM 830 O O . VAL A 1 102 ? -8.198 -15.959 16.032 1.00 38.88 102 VAL A O 1
ATOM 833 N N . THR A 1 103 ? -8.277 -18.152 15.547 1.00 35.62 103 THR A N 1
ATOM 834 C CA . THR A 1 103 ? -8.492 -18.627 16.916 1.00 35.62 103 THR A CA 1
ATOM 835 C C . THR A 1 103 ? -7.129 -18.663 17.606 1.00 35.62 103 THR A C 1
ATOM 837 O O . THR A 1 103 ? -6.305 -19.518 17.297 1.00 35.62 103 THR A O 1
ATOM 840 N N . GLN A 1 104 ? -6.858 -17.714 18.504 1.00 44.03 104 GLN A N 1
ATOM 841 C CA . GLN A 1 104 ? -5.784 -17.864 19.485 1.00 44.03 104 GLN A CA 1
ATOM 842 C C . GLN A 1 104 ? -6.342 -18.666 20.660 1.00 44.03 104 GLN A C 1
ATOM 844 O O . GLN A 1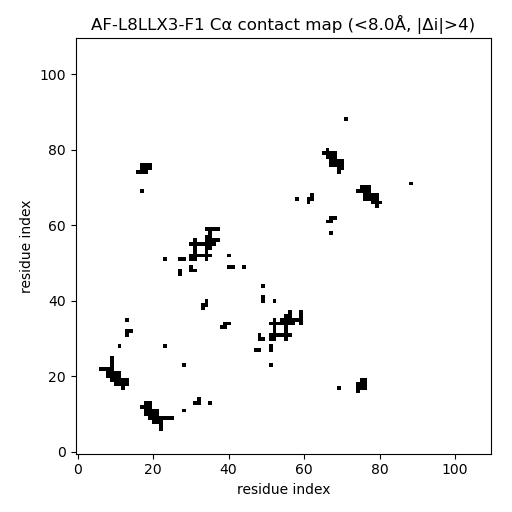 104 ? -7.101 -18.139 21.471 1.00 44.03 104 GLN A O 1
ATOM 849 N N . GLU A 1 105 ? -5.992 -19.948 20.731 1.00 38.19 105 GLU A N 1
ATOM 850 C CA . GLU A 1 105 ? -6.175 -20.732 21.948 1.00 38.19 105 GLU A CA 1
ATOM 851 C C . GLU A 1 105 ? -5.136 -20.276 22.978 1.00 38.19 105 GLU A C 1
ATOM 853 O O . GLU A 1 105 ? -3.929 -20.417 22.783 1.00 38.19 105 GLU A O 1
ATOM 858 N N . ILE A 1 106 ? -5.614 -19.674 24.066 1.00 42.59 106 ILE A N 1
ATOM 859 C CA . ILE A 1 106 ? -4.810 -19.393 25.252 1.00 42.59 106 ILE A CA 1
ATOM 860 C C . ILE A 1 106 ? -4.752 -20.697 26.050 1.00 42.59 106 ILE A C 1
ATOM 862 O O . ILE A 1 106 ? -5.702 -21.043 26.750 1.00 42.59 106 ILE A O 1
ATOM 866 N N . LEU A 1 107 ? -3.641 -21.427 25.943 1.00 42.31 107 LEU A N 1
ATOM 867 C CA . LEU A 1 107 ? -3.304 -22.482 26.894 1.00 42.31 107 LEU A CA 1
ATOM 868 C C . LEU A 1 107 ? -2.752 -21.829 28.168 1.00 42.31 107 LEU A C 1
ATOM 870 O O . LEU A 1 107 ? -1.584 -21.456 28.238 1.00 42.31 107 LEU A O 1
ATOM 874 N N . LEU A 1 108 ? -3.613 -21.685 29.175 1.00 42.50 108 LEU A N 1
ATOM 875 C CA . LEU A 1 108 ? -3.201 -21.551 30.571 1.00 42.50 108 LEU A CA 1
ATOM 876 C C . LEU A 1 108 ? -2.879 -22.960 31.084 1.00 42.50 108 LEU A C 1
ATOM 878 O O . LEU A 1 108 ? -3.772 -23.799 31.168 1.00 42.50 108 LEU A O 1
ATOM 882 N N . SER A 1 109 ? -1.613 -23.232 31.395 1.00 50.59 109 SER A N 1
ATOM 883 C CA . SER A 1 109 ? -1.222 -24.379 32.223 1.00 50.59 109 SER A CA 1
ATOM 884 C C . SER A 1 109 ? -0.853 -23.873 33.612 1.00 50.59 109 SER A C 1
ATOM 886 O O . SER A 1 109 ? -0.174 -22.853 33.739 1.00 50.59 109 SER A O 1
ATOM 888 N N . SER A 1 110 ? -1.429 -24.560 34.597 1.00 58.16 110 SER A N 1
ATOM 889 C CA . SER A 1 110 ? -1.397 -24.324 36.043 1.00 58.16 110 SER A CA 1
ATOM 890 C C . SER A 1 110 ? -0.019 -24.466 36.676 1.00 58.16 110 SER A C 1
ATOM 892 O O . SER A 1 110 ? 0.836 -25.165 36.090 1.00 58.16 110 SER A O 1
#

pLDDT: mean 72.18, std 21.1, range [33.81, 96.69]

Secondary structure (DSSP, 8-state):
--------PEEEEEETTEEEEE-S-GG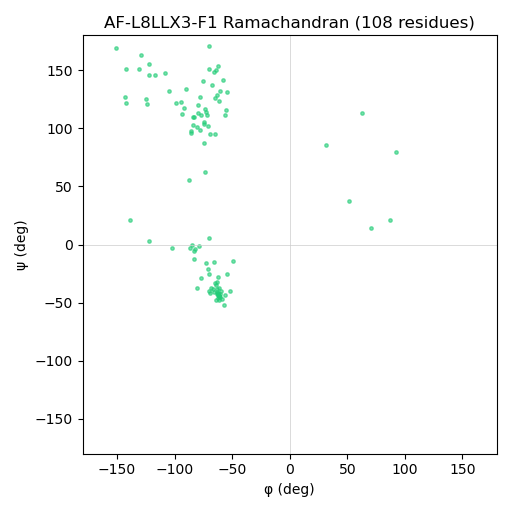GHHHHHHHHHTPPPPTT--HHHHHHHHHHHHHHHHHHTTSEEE-TTT-BEEEGGG-SS---------TTS-------------

Solvent-accessible surface area (backbone atoms only — not comparable to full-atom values): 7009 Å² total; per-residue (Å²): 136,85,79,77,74,83,76,72,57,40,81,43,74,63,50,103,74,33,35,41,75,34,78,71,53,76,91,31,46,67,32,21,33,38,13,43,73,65,52,79,84,63,89,87,52,54,70,69,32,48,52,31,16,50,51,20,34,48,51,41,52,34,40,74,69,58,51,27,42,70,40,85,91,73,29,28,75,42,55,43,86,74,60,84,71,84,79,94,73,89,80,78,75,76,86,87,60,82,84,79,81,80,81,81,81,82,84,82,79,133